Protein AF-A0A6G3XRQ5-F1 (afdb_monomer_lite)

Organism: NCBI:txid2706086

Radius of gyration: 13.32 Å; chains: 1; bounding box: 33×25×36 Å

Structure (mmCIF, N/CA/C/O backbone):
data_AF-A0A6G3XRQ5-F1
#
_entry.id   AF-A0A6G3XRQ5-F1
#
loop_
_atom_site.group_PDB
_atom_site.id
_atom_site.type_symbol
_atom_site.label_atom_id
_atom_site.label_alt_id
_atom_site.label_comp_id
_atom_site.label_asym_id
_atom_site.label_entity_id
_atom_site.label_seq_id
_atom_site.pdbx_PDB_ins_code
_atom_site.Cartn_x
_atom_site.Cartn_y
_atom_site.Cartn_z
_atom_site.occupancy
_atom_site.B_iso_or_equiv
_atom_site.auth_seq_id
_atom_site.auth_comp_id
_atom_site.auth_asym_id
_atom_site.auth_atom_id
_atom_site.pdbx_PDB_model_num
ATOM 1 N N . GLN A 1 1 ? -1.882 10.884 19.641 1.00 61.03 1 GLN A N 1
ATOM 2 C CA . GLN A 1 1 ? -2.680 9.729 19.177 1.00 61.03 1 GLN A CA 1
ATOM 3 C C . GLN A 1 1 ? -2.104 9.287 17.839 1.00 61.03 1 GLN A C 1
ATOM 5 O O . GLN A 1 1 ? -1.809 10.161 17.033 1.00 61.03 1 GLN A O 1
ATOM 10 N N . VAL A 1 2 ? -1.863 7.991 17.625 1.00 79.81 2 VAL A N 1
ATOM 11 C CA . VAL A 1 2 ? -1.306 7.485 16.355 1.00 79.81 2 VAL A CA 1
ATOM 12 C C . VAL A 1 2 ? -2.404 7.543 15.284 1.00 79.81 2 VAL A C 1
ATOM 14 O O . VAL A 1 2 ? -3.556 7.238 15.589 1.00 79.81 2 VAL A O 1
ATOM 17 N N . ALA A 1 3 ? -2.083 7.948 14.051 1.00 88.81 3 ALA A N 1
ATOM 18 C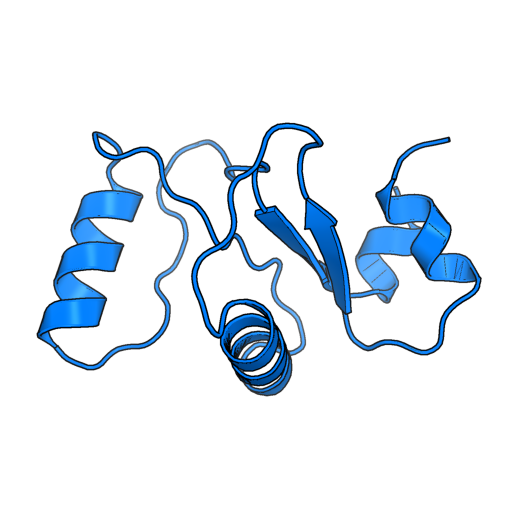 CA . ALA A 1 3 ? -3.072 8.168 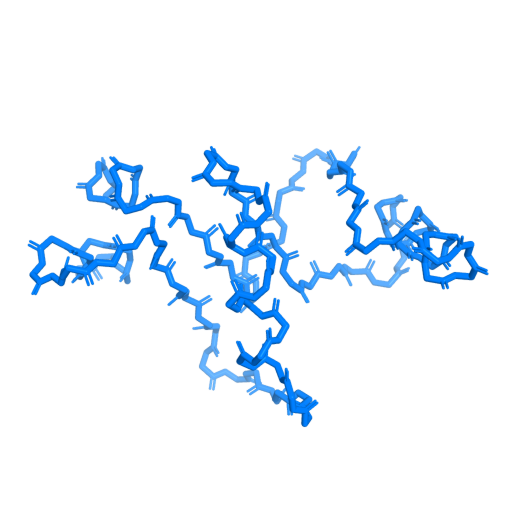12.984 1.00 88.81 3 ALA A CA 1
ATOM 19 C C . ALA A 1 3 ? -3.976 6.945 12.708 1.00 88.81 3 ALA A C 1
ATOM 21 O O . ALA A 1 3 ? -5.151 7.106 12.378 1.00 88.81 3 ALA A O 1
ATOM 22 N N . PHE A 1 4 ? -3.459 5.726 12.904 1.00 91.56 4 PHE A N 1
ATOM 23 C CA . PHE A 1 4 ? -4.210 4.478 12.725 1.00 91.56 4 PHE A CA 1
ATOM 24 C C . PHE A 1 4 ? -5.289 4.231 13.787 1.00 91.56 4 PHE A C 1
ATOM 26 O O . PHE A 1 4 ? -6.349 3.705 13.453 1.00 91.56 4 PHE A O 1
ATOM 33 N N . ALA A 1 5 ? -5.095 4.690 15.027 1.00 88.56 5 ALA A N 1
ATOM 34 C CA . ALA A 1 5 ? -6.064 4.497 16.109 1.00 88.56 5 ALA A CA 1
ATOM 35 C C . ALA A 1 5 ? -7.406 5.213 15.851 1.00 88.56 5 ALA A C 1
ATOM 37 O O . ALA A 1 5 ? -8.421 4.895 16.468 1.00 88.56 5 ALA A O 1
ATOM 38 N N . GLN A 1 6 ? -7.443 6.172 14.918 1.00 89.62 6 GLN A N 1
ATOM 39 C CA . GLN A 1 6 ? -8.680 6.838 14.497 1.00 89.62 6 GLN A CA 1
ATOM 40 C C . GLN A 1 6 ? -9.653 5.905 13.755 1.00 89.62 6 GLN A C 1
ATOM 42 O O . GLN A 1 6 ? -10.820 6.260 13.588 1.00 89.62 6 GLN A O 1
ATOM 47 N N . ALA A 1 7 ? -9.207 4.711 13.350 1.00 90.75 7 ALA A N 1
ATOM 48 C CA . ALA A 1 7 ? -10.065 3.686 12.765 1.00 90.75 7 ALA A CA 1
ATOM 49 C C . ALA A 1 7 ? -11.178 3.219 13.724 1.00 90.75 7 ALA A C 1
ATOM 51 O O . ALA A 1 7 ? -12.250 2.842 13.268 1.00 90.75 7 ALA A O 1
ATOM 52 N N . ALA A 1 8 ? -10.970 3.295 15.048 1.00 87.25 8 ALA A N 1
ATOM 53 C CA . ALA A 1 8 ? -11.903 2.771 16.056 1.00 87.25 8 ALA A CA 1
ATOM 54 C C . ALA A 1 8 ? -13.303 3.420 16.035 1.00 87.25 8 ALA A C 1
ATOM 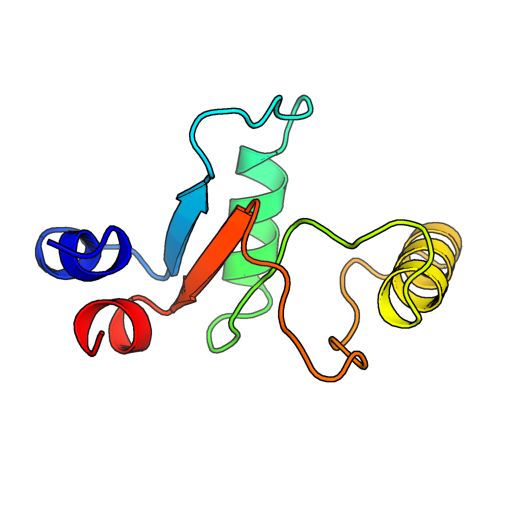56 O O . ALA A 1 8 ? -14.244 2.864 16.592 1.00 87.25 8 ALA A O 1
ATOM 57 N N . GLY A 1 9 ? -13.445 4.592 15.407 1.00 83.31 9 GLY A N 1
ATOM 58 C CA . GLY A 1 9 ? -14.715 5.309 15.264 1.00 83.31 9 GLY A CA 1
ATOM 59 C C . GLY A 1 9 ? -15.341 5.224 13.872 1.00 83.31 9 GLY A C 1
ATOM 60 O O . GLY A 1 9 ? -16.237 6.014 13.575 1.00 83.31 9 GLY A O 1
ATOM 61 N N . ARG A 1 10 ? -14.842 4.351 12.988 1.00 86.88 10 ARG A N 1
ATOM 62 C CA . ARG A 1 10 ? -15.283 4.263 11.592 1.00 86.88 10 ARG A CA 1
ATOM 63 C C . ARG A 1 10 ? -15.668 2.841 11.215 1.00 86.88 10 ARG A C 1
ATOM 65 O O . ARG A 1 10 ? -14.982 1.891 11.571 1.00 86.88 10 ARG A O 1
ATOM 72 N N . ASP A 1 11 ? -16.744 2.722 10.446 1.00 89.94 11 ASP A N 1
ATOM 73 C CA . ASP A 1 11 ? -17.096 1.477 9.770 1.00 89.94 11 ASP A CA 1
ATOM 74 C C . ASP A 1 11 ? -16.367 1.422 8.419 1.00 89.94 11 ASP A C 1
ATOM 76 O O . ASP A 1 11 ? -16.797 2.015 7.428 1.00 89.94 11 ASP A O 1
ATOM 80 N N . SER A 1 12 ? -15.186 0.805 8.408 1.00 91.25 12 SER A N 1
ATOM 81 C CA . SER A 1 12 ? -14.385 0.607 7.200 1.00 91.25 12 SER A CA 1
ATOM 82 C C . SER A 1 12 ? -13.648 -0.729 7.251 1.00 91.25 12 SER A C 1
ATOM 84 O O . SER A 1 12 ? -13.290 -1.211 8.325 1.00 91.25 12 SER A O 1
ATOM 86 N N . THR A 1 13 ? -13.371 -1.329 6.091 1.00 93.12 13 THR A N 1
ATOM 87 C CA . THR A 1 13 ? -12.553 -2.556 6.014 1.00 93.12 13 THR A CA 1
ATOM 88 C C . THR A 1 13 ? -11.073 -2.257 6.232 1.00 93.12 13 THR A C 1
ATOM 90 O O . THR A 1 13 ? -10.362 -3.041 6.857 1.00 93.12 13 THR A O 1
ATOM 93 N N . HIS A 1 14 ? -10.626 -1.099 5.745 1.00 96.19 14 HIS A N 1
ATOM 94 C CA . HIS A 1 14 ? -9.267 -0.601 5.875 1.00 96.19 14 HIS A CA 1
ATOM 95 C C . HIS A 1 14 ? -9.264 0.849 6.350 1.00 96.19 14 HIS A C 1
ATOM 97 O O . HIS A 1 14 ? -10.190 1.618 6.076 1.00 96.19 14 HIS A O 1
ATOM 103 N N . HIS A 1 15 ? -8.179 1.240 7.009 1.00 96.31 15 HIS A N 1
ATOM 104 C CA . HIS A 1 15 ? -7.886 2.624 7.359 1.00 96.31 15 HIS A CA 1
ATOM 105 C C . HIS A 1 15 ? -6.622 3.067 6.626 1.00 96.31 15 HIS A C 1
ATOM 107 O O . HIS A 1 15 ? -5.541 2.530 6.874 1.00 96.31 15 HIS A O 1
ATOM 113 N N . LEU A 1 16 ? -6.777 4.000 5.683 1.00 96.19 16 LEU A N 1
ATOM 114 C CA . LEU A 1 16 ? -5.680 4.612 4.932 1.00 96.19 16 LEU A CA 1
ATOM 115 C C . LEU A 1 16 ? -5.082 5.770 5.736 1.00 96.19 16 LEU A C 1
ATOM 117 O O . LEU A 1 16 ? -5.801 6.675 6.155 1.00 96.19 16 LEU A O 1
ATOM 121 N N . VAL A 1 17 ? -3.761 5.760 5.883 1.00 95.75 17 VAL A N 1
ATOM 122 C CA . VAL A 1 17 ? -2.974 6.893 6.371 1.00 95.75 17 VAL A CA 1
ATOM 123 C C . VAL A 1 17 ? -2.046 7.350 5.253 1.00 95.75 17 VAL A C 1
ATOM 125 O O . VAL A 1 17 ? -1.359 6.532 4.636 1.00 95.75 17 VAL A O 1
ATOM 128 N N . LEU A 1 18 ? -2.046 8.657 5.006 1.00 96.25 18 LEU A N 1
ATOM 129 C CA . LEU A 1 18 ? -1.117 9.347 4.117 1.00 96.25 18 LEU A CA 1
ATOM 130 C C . LEU A 1 18 ? -0.195 10.222 4.968 1.00 96.25 18 LEU A C 1
ATOM 132 O O . LEU A 1 18 ? -0.637 10.771 5.982 1.00 96.25 18 LEU A O 1
ATOM 136 N N . GLN A 1 19 ? 1.063 10.353 4.559 1.00 95.31 19 GLN A N 1
ATOM 137 C CA . GLN A 1 19 ? 1.909 11.434 5.056 1.00 95.31 19 GLN A CA 1
ATOM 138 C C . GLN A 1 19 ? 1.372 12.783 4.554 1.00 95.31 19 GLN A C 1
ATOM 140 O O . GLN A 1 19 ? 0.674 12.860 3.542 1.00 95.31 19 GLN A O 1
ATOM 145 N N . ASP A 1 20 ? 1.623 13.835 5.322 1.00 95.56 20 ASP A N 1
ATOM 146 C CA . ASP A 1 20 ? 1.052 15.169 5.134 1.00 95.56 20 ASP A CA 1
ATOM 147 C C . ASP A 1 20 ? 1.632 15.929 3.934 1.00 95.56 20 ASP A C 1
ATOM 149 O O . ASP A 1 20 ? 1.010 16.871 3.450 1.00 95.56 20 ASP A O 1
ATOM 153 N N . ASP A 1 21 ? 2.781 15.494 3.425 1.00 95.75 21 ASP A N 1
ATOM 154 C CA . ASP A 1 21 ? 3.497 16.073 2.288 1.00 95.75 21 ASP A CA 1
ATOM 155 C C . ASP A 1 21 ? 3.325 15.283 0.977 1.00 95.75 21 ASP A C 1
ATOM 157 O O . ASP A 1 21 ? 4.021 15.534 -0.009 1.00 95.75 21 ASP A O 1
ATOM 161 N N . VAL A 1 22 ? 2.386 14.332 0.938 1.00 94.81 22 VAL A N 1
ATOM 162 C CA . VAL A 1 22 ? 2.150 13.493 -0.241 1.00 94.81 22 VAL A CA 1
ATOM 163 C C . VAL A 1 22 ? 1.329 14.227 -1.291 1.00 94.81 22 VAL A C 1
ATOM 165 O O . VAL A 1 22 ? 0.200 14.651 -1.046 1.00 94.81 22 VAL A O 1
ATOM 168 N N . GLU A 1 23 ? 1.850 14.254 -2.514 1.00 95.38 23 GLU A N 1
ATOM 169 C CA . GLU A 1 23 ? 1.064 14.542 -3.709 1.00 95.38 23 GLU A CA 1
ATOM 170 C C . GLU A 1 23 ? 0.466 13.241 -4.261 1.00 95.38 23 GLU A C 1
ATOM 172 O O . GLU A 1 23 ? 1.169 12.255 -4.501 1.00 95.38 23 GLU A O 1
ATOM 177 N N . VAL A 1 24 ? -0.856 13.215 -4.423 1.00 94.25 24 VAL A N 1
ATOM 178 C CA . VAL A 1 24 ? -1.592 12.018 -4.844 1.00 94.25 24 VAL A CA 1
ATOM 179 C C . VAL A 1 24 ? -1.841 12.028 -6.347 1.00 94.25 24 VAL A C 1
ATOM 181 O O . VAL A 1 24 ? -2.128 13.067 -6.931 1.00 94.25 24 VAL A O 1
ATOM 184 N N . SER A 1 25 ? -1.764 10.853 -6.973 1.00 93.19 25 SER A N 1
ATOM 185 C CA . SER A 1 25 ? -2.150 10.701 -8.378 1.00 93.19 25 SER A CA 1
ATOM 186 C C . SER A 1 25 ? -3.668 10.738 -8.552 1.00 93.19 25 SER A C 1
ATOM 188 O O . SER A 1 25 ? -4.428 10.327 -7.665 1.00 93.19 25 SER A O 1
ATOM 190 N N . ASP A 1 26 ? -4.106 11.174 -9.732 1.00 95.88 26 ASP A N 1
ATOM 191 C CA . ASP A 1 26 ? -5.502 11.049 -10.139 1.00 95.88 26 ASP A CA 1
ATOM 192 C C . ASP A 1 26 ? -5.949 9.581 -10.053 1.00 95.88 26 ASP A C 1
ATOM 194 O O . ASP A 1 26 ? -5.272 8.669 -10.532 1.00 95.88 26 ASP A O 1
ATOM 198 N N . GLY A 1 27 ? -7.100 9.340 -9.422 1.00 94.44 27 GLY A N 1
ATOM 199 C CA . GLY A 1 27 ? -7.651 7.992 -9.257 1.00 94.44 27 GLY A CA 1
ATOM 200 C C . GLY A 1 27 ? -7.033 7.164 -8.124 1.00 94.44 27 GLY A C 1
ATOM 201 O O . GLY A 1 27 ? -7.379 5.987 -7.992 1.00 94.44 27 GLY A O 1
ATOM 202 N N . LEU A 1 28 ? -6.177 7.747 -7.267 1.00 93.69 28 LEU A N 1
ATOM 203 C CA . LEU A 1 28 ? -5.615 7.043 -6.105 1.00 93.69 28 LEU A CA 1
ATOM 204 C C . LEU A 1 28 ? -6.706 6.362 -5.265 1.00 93.69 28 LEU A C 1
ATOM 206 O O . LEU A 1 28 ? -6.569 5.191 -4.920 1.00 93.69 28 LEU A O 1
ATOM 210 N N . LEU A 1 29 ? -7.793 7.072 -4.948 1.00 94.56 29 LEU A N 1
ATOM 211 C CA . LEU A 1 29 ? -8.855 6.540 -4.087 1.00 94.56 29 LEU A CA 1
ATOM 212 C C . LEU A 1 29 ? -9.568 5.332 -4.709 1.00 94.56 29 LEU A C 1
ATOM 214 O O . LEU A 1 29 ? -9.802 4.348 -4.009 1.00 94.56 29 LEU A O 1
ATOM 218 N N . ASP A 1 30 ? -9.830 5.352 -6.016 1.00 95.81 30 ASP A N 1
ATOM 219 C CA . ASP A 1 30 ? -10.413 4.207 -6.728 1.00 95.81 30 ASP A CA 1
ATOM 220 C C . ASP A 1 30 ? -9.457 3.006 -6.709 1.00 95.81 30 ASP A C 1
ATOM 222 O O . ASP A 1 30 ? -9.872 1.850 -6.576 1.00 95.81 30 ASP A O 1
ATOM 226 N N . GLY A 1 31 ? -8.151 3.272 -6.832 1.00 95.19 31 GLY A N 1
ATOM 227 C CA . GLY A 1 31 ? -7.093 2.276 -6.684 1.00 95.19 31 GLY A CA 1
ATOM 228 C C . GLY A 1 31 ? -7.082 1.644 -5.292 1.00 95.19 31 GLY A C 1
ATOM 229 O O . GLY A 1 31 ? -7.107 0.418 -5.179 1.00 95.19 31 GLY A O 1
ATOM 230 N N . VAL A 1 32 ? -7.118 2.472 -4.245 1.00 96.19 32 VAL A N 1
ATOM 231 C CA . VAL A 1 32 ? -7.175 2.057 -2.833 1.00 96.19 32 VAL A CA 1
ATOM 232 C C . VAL A 1 32 ? -8.403 1.189 -2.569 1.00 96.19 32 VAL A C 1
ATOM 234 O O . VAL A 1 32 ? -8.277 0.100 -2.016 1.00 96.19 32 VAL A O 1
ATOM 237 N N . GLN A 1 33 ? -9.589 1.631 -2.998 1.00 95.31 33 GLN A N 1
ATOM 238 C CA . GLN A 1 33 ? -10.836 0.887 -2.803 1.00 95.31 33 GLN A CA 1
ATOM 239 C C . GLN A 1 33 ? -10.795 -0.480 -3.491 1.00 95.31 33 GLN A C 1
ATOM 241 O O . GLN A 1 33 ? -11.153 -1.492 -2.886 1.00 95.31 33 GLN A O 1
ATOM 246 N N . ARG A 1 34 ? -10.305 -0.531 -4.736 1.00 95.75 34 ARG A N 1
ATOM 247 C CA . ARG A 1 34 ? -10.155 -1.788 -5.477 1.00 95.75 34 ARG A CA 1
ATOM 248 C C . ARG A 1 34 ? -9.162 -2.726 -4.793 1.00 95.75 34 ARG A C 1
ATOM 250 O O . ARG A 1 34 ? -9.466 -3.903 -4.623 1.00 95.75 34 ARG A O 1
ATOM 257 N N . ALA A 1 35 ? -8.001 -2.217 -4.384 1.00 95.94 35 ALA A N 1
ATOM 258 C CA . ALA A 1 35 ? -6.974 -3.014 -3.721 1.00 95.94 35 ALA A CA 1
ATOM 259 C C . ALA A 1 35 ? -7.474 -3.580 -2.383 1.00 95.94 35 ALA A C 1
ATOM 261 O O . ALA A 1 35 ? -7.325 -4.775 -2.141 1.00 95.94 35 ALA A O 1
ATOM 262 N N . ALA A 1 36 ? -8.140 -2.758 -1.567 1.00 95.69 36 ALA A N 1
ATOM 263 C CA . ALA A 1 36 ? -8.747 -3.175 -0.304 1.00 95.69 36 ALA A CA 1
ATOM 264 C C . ALA A 1 36 ? -9.851 -4.232 -0.491 1.00 95.69 36 ALA A C 1
ATOM 266 O O . ALA A 1 36 ? -10.011 -5.109 0.355 1.00 95.69 36 ALA A O 1
ATOM 267 N N . GLY A 1 37 ? -10.602 -4.172 -1.597 1.00 95.50 37 GLY A N 1
ATOM 268 C CA . GLY A 1 37 ? -11.611 -5.179 -1.939 1.00 95.50 37 GLY A CA 1
ATOM 269 C C . GLY A 1 37 ? -11.028 -6.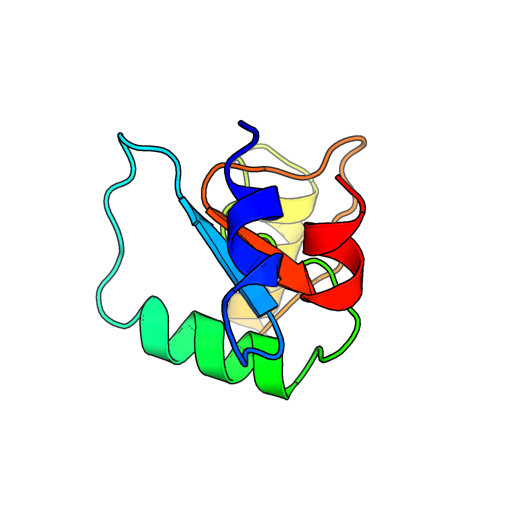523 -2.389 1.00 95.50 37 GLY A C 1
ATOM 270 O O . GLY A 1 37 ? -11.650 -7.559 -2.174 1.00 95.50 37 GLY A O 1
ATOM 271 N N . VAL A 1 38 ? -9.835 -6.525 -2.995 1.00 95.94 38 VAL A N 1
ATOM 272 C CA . VAL A 1 38 ? -9.145 -7.750 -3.445 1.00 95.94 38 VAL A CA 1
ATOM 273 C C . VAL A 1 38 ? -8.305 -8.372 -2.325 1.00 95.94 38 VAL A C 1
ATOM 275 O O . VAL A 1 38 ? -8.244 -9.593 -2.196 1.00 95.94 38 VAL A O 1
ATOM 278 N N . HIS A 1 39 ? -7.662 -7.547 -1.501 1.00 95.56 39 HIS A N 1
ATOM 279 C CA . HIS A 1 39 ? -6.702 -7.966 -0.482 1.00 95.56 39 HIS A CA 1
ATOM 280 C C . HIS A 1 39 ? -7.220 -7.660 0.926 1.00 95.56 39 HIS A C 1
ATOM 282 O O . HIS A 1 39 ? -6.615 -6.898 1.675 1.00 95.56 39 HIS A O 1
ATOM 288 N N . VAL A 1 40 ? -8.349 -8.276 1.274 1.00 94.38 40 VAL A N 1
ATOM 289 C CA . VAL A 1 40 ? -9.165 -7.918 2.447 1.00 94.38 40 VAL A CA 1
ATOM 290 C C . VAL A 1 40 ? -8.447 -8.001 3.803 1.00 94.38 40 VAL A C 1
ATOM 292 O O . VAL A 1 40 ? -8.804 -7.262 4.717 1.00 94.38 40 VAL A O 1
ATOM 295 N N . ASP A 1 41 ? -7.422 -8.849 3.922 1.00 94.62 41 ASP A N 1
ATOM 296 C CA . ASP A 1 41 ? -6.686 -9.091 5.173 1.00 94.62 41 ASP A CA 1
ATOM 297 C C . ASP A 1 41 ? -5.245 -8.548 5.154 1.00 94.62 41 ASP A C 1
ATOM 299 O O . ASP A 1 41 ? -4.476 -8.773 6.094 1.00 94.62 41 ASP A O 1
ATOM 303 N N . ALA A 1 42 ? -4.836 -7.861 4.083 1.00 95.81 42 ALA A N 1
ATOM 304 C CA . ALA A 1 42 ? -3.453 -7.436 3.899 1.00 95.81 42 ALA A CA 1
ATOM 305 C C . ALA A 1 42 ? -3.231 -5.974 4.303 1.00 95.81 42 ALA A C 1
ATOM 307 O O . ALA A 1 42 ? -4.053 -5.098 4.058 1.00 95.81 42 ALA A O 1
ATOM 308 N N . ALA A 1 43 ? -2.051 -5.683 4.851 1.00 96.19 43 ALA A N 1
ATOM 309 C CA . ALA A 1 43 ? -1.536 -4.319 4.848 1.00 96.19 43 ALA A CA 1
ATOM 310 C C . ALA A 1 43 ? -1.115 -3.940 3.418 1.00 96.19 43 ALA A C 1
ATOM 312 O O . ALA A 1 43 ? -0.373 -4.685 2.773 1.00 96.19 43 ALA A O 1
ATOM 313 N N . LEU A 1 44 ? -1.567 -2.784 2.933 1.00 97.19 44 LEU A N 1
ATOM 314 C CA . LEU A 1 44 ? -1.371 -2.339 1.553 1.00 97.19 44 LEU A CA 1
ATOM 315 C C . LEU A 1 44 ? -0.577 -1.038 1.523 1.00 97.19 44 LEU A C 1
ATOM 317 O O . LEU A 1 44 ? -1.062 -0.001 1.973 1.00 97.19 44 LEU A O 1
ATOM 321 N N . SER A 1 45 ? 0.637 -1.097 0.982 1.00 96.88 45 SER A N 1
ATOM 322 C CA . SER A 1 45 ? 1.455 0.087 0.720 1.00 96.88 45 SER A CA 1
ATOM 323 C C . SER A 1 45 ? 1.260 0.536 -0.727 1.00 96.88 45 SER A C 1
ATOM 325 O O . SER A 1 45 ? 1.437 -0.261 -1.648 1.00 96.88 45 SER A O 1
ATOM 327 N N . TYR A 1 46 ? 0.907 1.807 -0.927 1.00 96.56 46 TYR A N 1
ATOM 328 C CA . TYR A 1 46 ? 0.687 2.412 -2.252 1.00 96.56 46 TYR A CA 1
ATOM 329 C C . TYR A 1 46 ? 1.903 3.199 -2.747 1.00 96.56 46 TYR A C 1
ATOM 331 O O . TYR A 1 46 ? 1.829 3.928 -3.731 1.00 96.56 46 TYR A O 1
ATOM 339 N N . PHE A 1 47 ? 3.030 3.054 -2.054 1.00 95.75 47 PHE A N 1
ATOM 340 C CA . PHE A 1 47 ? 4.289 3.685 -2.392 1.00 95.75 47 PHE A CA 1
ATOM 341 C C . PHE A 1 47 ? 5.415 2.661 -2.302 1.00 95.75 47 PHE A C 1
ATOM 343 O O . PHE A 1 47 ? 5.455 1.821 -1.405 1.00 95.75 47 PHE A O 1
ATOM 350 N N . VAL A 1 48 ? 6.377 2.767 -3.210 1.00 95.56 48 VAL A N 1
ATOM 351 C CA . VAL A 1 48 ? 7.635 2.029 -3.148 1.00 95.56 48 VAL A CA 1
ATOM 352 C C . VAL A 1 48 ? 8.767 2.993 -3.458 1.00 95.56 48 VAL A C 1
ATOM 354 O O . VAL A 1 48 ? 8.677 3.783 -4.394 1.00 95.56 48 VAL A O 1
ATOM 357 N N . GLU A 1 49 ? 9.852 2.914 -2.690 1.00 95.44 49 GLU A N 1
ATOM 358 C CA . GLU A 1 49 ? 11.063 3.666 -3.015 1.00 95.44 49 GLU A CA 1
ATOM 359 C C . GLU A 1 49 ? 11.636 3.133 -4.340 1.00 95.44 49 GLU A C 1
ATOM 361 O O . GLU A 1 49 ? 11.719 1.915 -4.539 1.00 95.44 49 GLU A O 1
ATOM 366 N N . TRP A 1 50 ? 11.989 4.041 -5.252 1.00 95.25 50 TRP A N 1
ATOM 367 C CA . TRP A 1 50 ? 12.323 3.754 -6.648 1.00 95.25 50 TRP A CA 1
ATOM 368 C C . TRP A 1 50 ? 13.450 2.727 -6.833 1.00 95.25 50 TRP A C 1
ATOM 370 O O . TRP A 1 50 ? 13.349 1.853 -7.709 1.00 95.25 50 TRP A O 1
ATOM 380 N N . GLY A 1 51 ? 14.505 2.836 -6.022 1.00 96.12 51 GLY A N 1
ATOM 381 C CA . GLY A 1 51 ? 15.679 1.963 -6.020 1.00 96.12 51 GLY A CA 1
ATOM 382 C C . GLY A 1 51 ? 15.475 0.625 -5.305 1.00 96.12 51 GLY A C 1
ATOM 383 O O . GLY A 1 51 ? 16.353 -0.237 -5.340 1.00 96.12 51 GLY A O 1
ATOM 384 N N . SER A 1 52 ? 14.323 0.416 -4.671 1.00 96.56 52 SER A N 1
ATOM 385 C CA . SER A 1 52 ? 14.086 -0.760 -3.844 1.00 96.56 52 SER A CA 1
ATOM 386 C C . SER A 1 52 ? 13.801 -2.036 -4.647 1.00 96.56 52 SER A C 1
ATOM 388 O O . SER A 1 52 ? 13.345 -2.009 -5.795 1.00 96.56 52 SER A O 1
ATOM 390 N N . ARG A 1 53 ? 14.006 -3.202 -4.016 1.00 96.56 53 ARG A N 1
ATOM 391 C CA . ARG A 1 53 ? 13.729 -4.507 -4.644 1.00 96.56 53 ARG A CA 1
ATOM 3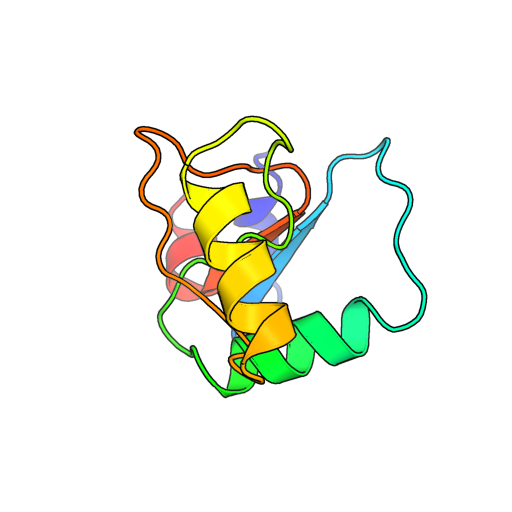92 C C . ARG A 1 53 ? 12.242 -4.668 -4.956 1.00 96.56 53 ARG A C 1
ATOM 394 O O . ARG A 1 53 ? 11.888 -5.158 -6.026 1.00 96.56 53 ARG A O 1
ATOM 401 N N . THR A 1 54 ? 11.374 -4.208 -4.054 1.00 97.25 54 THR A N 1
ATOM 402 C CA . THR A 1 54 ? 9.922 -4.195 -4.283 1.00 97.25 54 THR A CA 1
ATOM 403 C C . THR A 1 54 ? 9.544 -3.323 -5.484 1.00 97.25 54 THR A C 1
ATOM 405 O O . THR A 1 54 ? 8.671 -3.719 -6.247 1.00 97.25 54 THR A O 1
ATOM 408 N N . ALA A 1 55 ? 10.221 -2.193 -5.730 1.00 97.06 55 ALA A N 1
ATOM 409 C CA . ALA A 1 55 ? 9.923 -1.350 -6.893 1.00 97.06 55 ALA A CA 1
ATOM 410 C C . ALA A 1 55 ? 10.251 -2.027 -8.230 1.00 97.06 55 ALA A C 1
ATOM 412 O O . ALA A 1 55 ? 9.534 -1.833 -9.211 1.00 97.06 55 ALA A O 1
ATOM 413 N N . VAL A 1 56 ? 11.289 -2.870 -8.277 1.00 97.56 56 VAL A N 1
ATOM 414 C CA . VAL A 1 56 ? 11.557 -3.710 -9.456 1.00 97.56 56 VAL A CA 1
ATOM 415 C C . VAL A 1 56 ? 10.376 -4.646 -9.717 1.00 97.56 56 VAL A C 1
ATOM 417 O O . VAL A 1 56 ? 9.883 -4.686 -10.842 1.00 97.56 56 VAL A O 1
ATOM 420 N N . LEU A 1 57 ? 9.879 -5.342 -8.688 1.00 97.38 57 LEU A N 1
ATOM 421 C CA . LEU A 1 57 ? 8.709 -6.215 -8.822 1.00 97.38 57 LEU A CA 1
ATOM 422 C C . LEU A 1 57 ? 7.443 -5.444 -9.210 1.00 97.38 57 LEU A C 1
ATOM 424 O O . LEU A 1 57 ? 6.709 -5.899 -10.079 1.00 97.38 57 LEU A O 1
ATOM 428 N N . ALA A 1 58 ? 7.207 -4.274 -8.615 1.00 96.25 58 ALA A N 1
ATOM 429 C CA . ALA A 1 58 ? 6.036 -3.450 -8.904 1.00 96.25 58 ALA A CA 1
ATOM 430 C C . ALA A 1 58 ? 6.008 -2.991 -10.371 1.00 96.25 58 ALA A C 1
ATOM 432 O O . ALA A 1 58 ? 4.970 -3.070 -11.024 1.00 96.25 58 ALA A O 1
ATOM 433 N N . ARG A 1 59 ? 7.159 -2.583 -10.927 1.00 96.88 59 ARG A N 1
ATOM 434 C CA . ARG A 1 59 ? 7.273 -2.237 -12.354 1.00 96.88 59 ARG A CA 1
ATOM 435 C C . ARG A 1 59 ? 7.013 -3.441 -13.257 1.00 96.88 59 ARG A C 1
ATOM 437 O O . ARG A 1 59 ? 6.306 -3.307 -14.251 1.00 96.88 59 ARG A O 1
ATOM 444 N N . TRP A 1 60 ? 7.537 -4.616 -12.905 1.00 97.75 60 TRP A N 1
ATOM 445 C CA . TRP A 1 60 ? 7.240 -5.850 -13.637 1.00 97.75 60 TRP A CA 1
ATOM 446 C C . TRP A 1 60 ? 5.757 -6.210 -13.594 1.00 97.75 60 TRP A C 1
ATOM 448 O O . TRP A 1 60 ? 5.198 -6.550 -14.628 1.00 97.75 60 TRP A O 1
ATOM 458 N N . ALA A 1 61 ? 5.119 -6.096 -12.431 1.00 96.62 61 ALA A N 1
ATOM 459 C CA . ALA A 1 61 ? 3.693 -6.346 -12.274 1.00 96.62 61 ALA A CA 1
ATOM 460 C C . ALA A 1 61 ? 2.850 -5.401 -13.140 1.00 96.62 61 ALA A C 1
ATOM 462 O O . ALA A 1 61 ? 1.983 -5.863 -13.876 1.00 96.62 61 ALA A O 1
ATOM 463 N N . ALA A 1 62 ? 3.177 -4.106 -13.153 1.00 93.94 62 ALA A N 1
ATOM 464 C CA . ALA A 1 62 ? 2.516 -3.143 -14.029 1.00 93.94 62 ALA A CA 1
ATOM 465 C C . ALA A 1 62 ? 2.660 -3.512 -15.519 1.00 93.94 62 ALA A C 1
ATOM 467 O O . ALA A 1 62 ? 1.682 -3.459 -16.261 1.00 93.94 62 ALA A O 1
ATOM 468 N N . LEU A 1 63 ? 3.853 -3.941 -15.951 1.00 97.56 63 LEU A N 1
ATOM 469 C CA . LEU A 1 63 ? 4.108 -4.374 -17.333 1.00 97.56 63 LEU A CA 1
ATOM 470 C C . LEU A 1 63 ? 3.355 -5.657 -17.719 1.00 97.56 63 LEU A C 1
ATOM 472 O O . LEU A 1 63 ? 3.047 -5.846 -18.893 1.00 97.56 63 LEU A O 1
ATOM 476 N N . THR A 1 64 ? 3.070 -6.541 -16.760 1.00 97.62 64 THR A N 1
ATOM 477 C CA . THR A 1 64 ? 2.403 -7.833 -16.997 1.00 97.62 64 THR A CA 1
ATOM 478 C C . THR A 1 64 ? 0.917 -7.839 -16.636 1.00 97.62 64 THR A C 1
ATOM 480 O O . THR A 1 64 ? 0.268 -8.878 -16.748 1.00 97.62 64 THR A O 1
ATOM 483 N N . GLY A 1 65 ? 0.356 -6.697 -16.229 1.00 95.19 65 GLY A N 1
ATOM 484 C CA . GLY A 1 65 ? -1.058 -6.567 -15.864 1.00 95.19 65 GLY A CA 1
ATOM 485 C C . GLY A 1 65 ? -1.411 -7.110 -14.475 1.00 95.19 65 GLY A C 1
ATOM 486 O O . GLY A 1 65 ? -2.583 -7.346 -14.189 1.00 95.19 65 GLY A O 1
ATOM 487 N N . VAL A 1 66 ? -0.422 -7.306 -13.603 1.00 95.12 66 VAL A N 1
ATOM 488 C CA . VAL A 1 66 ? -0.620 -7.669 -12.196 1.00 95.12 66 VAL A CA 1
ATOM 489 C C . VAL A 1 66 ? -0.746 -6.395 -11.353 1.00 95.12 66 VAL A C 1
ATOM 491 O O . VAL A 1 66 ? 0.076 -5.488 -11.445 1.00 95.12 66 VAL A O 1
ATOM 494 N N . SER A 1 67 ? -1.772 -6.319 -10.502 1.00 90.88 67 SER A N 1
ATOM 495 C CA . SER A 1 67 ? -2.125 -5.095 -9.763 1.00 90.88 67 SER A CA 1
ATOM 496 C C . SER A 1 67 ? -1.444 -4.931 -8.400 1.00 90.88 67 SER A C 1
ATOM 498 O O . SER A 1 67 ? -1.566 -3.872 -7.791 1.00 90.88 67 SER A O 1
ATOM 500 N N . ALA A 1 68 ? -0.764 -5.963 -7.893 1.00 94.81 68 ALA A N 1
ATOM 501 C CA . ALA A 1 68 ? -0.082 -5.931 -6.602 1.00 94.81 68 ALA A CA 1
ATOM 502 C C . ALA A 1 68 ? 1.056 -6.957 -6.538 1.00 94.81 68 ALA A C 1
ATOM 504 O O . 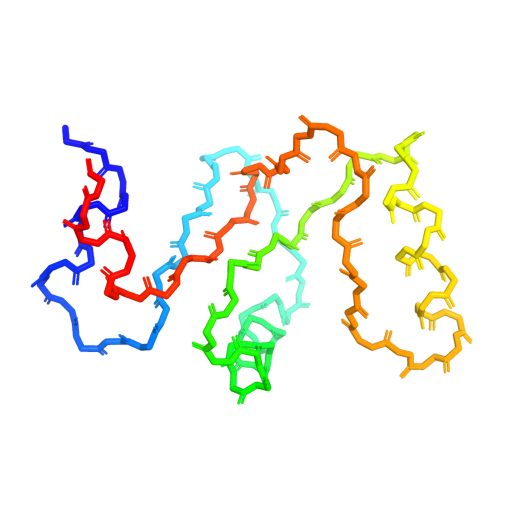ALA A 1 68 ? 1.018 -7.998 -7.194 1.00 94.81 68 ALA A O 1
ATOM 505 N N . VAL A 1 69 ? 2.059 -6.679 -5.706 1.00 96.62 69 VAL A N 1
ATOM 506 C CA . VAL A 1 69 ? 3.182 -7.584 -5.427 1.00 96.62 69 VAL A CA 1
ATOM 507 C C . VAL A 1 69 ? 3.449 -7.638 -3.926 1.00 96.62 69 VAL A C 1
ATOM 509 O O . VAL A 1 69 ? 3.169 -6.663 -3.225 1.00 96.62 69 VAL A O 1
ATOM 512 N N . PRO A 1 70 ? 4.017 -8.739 -3.407 1.00 96.44 70 PRO A N 1
ATOM 513 C CA . PRO A 1 70 ? 4.485 -8.767 -2.030 1.00 96.44 70 PRO A CA 1
ATOM 514 C C . PRO A 1 70 ? 5.621 -7.759 -1.816 1.00 96.44 70 PRO A C 1
ATOM 516 O O . PRO A 1 70 ? 6.486 -7.566 -2.676 1.00 96.44 70 PRO A O 1
ATOM 519 N N . VAL A 1 71 ? 5.657 -7.157 -0.628 1.00 96.19 71 VAL A N 1
ATOM 520 C CA . VAL A 1 71 ? 6.800 -6.354 -0.183 1.00 96.19 71 VAL A CA 1
ATOM 521 C C . VAL A 1 71 ? 7.945 -7.301 0.170 1.00 96.19 71 VAL A C 1
ATOM 523 O O . VAL A 1 71 ? 7.808 -8.144 1.051 1.00 96.19 71 VAL A O 1
ATOM 526 N N . ILE A 1 72 ? 9.080 -7.160 -0.516 1.00 96.88 72 ILE A N 1
ATOM 527 C CA . ILE A 1 72 ? 10.268 -8.015 -0.320 1.00 96.88 72 ILE A CA 1
ATOM 528 C C . ILE A 1 72 ? 11.461 -7.269 0.292 1.00 96.88 72 ILE A C 1
ATOM 530 O O . ILE A 1 72 ? 12.544 -7.834 0.455 1.00 96.88 72 ILE A O 1
ATOM 534 N N . ASN A 1 73 ? 11.285 -5.986 0.597 1.00 94.69 73 ASN A N 1
ATOM 535 C CA . ASN A 1 73 ? 12.258 -5.198 1.343 1.00 94.69 73 ASN A CA 1
ATOM 536 C C . ASN A 1 73 ? 12.148 -5.527 2.845 1.00 94.69 73 ASN A C 1
ATOM 538 O O . ASN A 1 73 ? 11.067 -5.894 3.303 1.00 94.69 73 ASN A O 1
ATOM 542 N N . PRO A 1 74 ? 13.210 -5.319 3.645 1.00 93.75 74 PRO A N 1
ATOM 543 C CA . PRO A 1 74 ? 13.170 -5.510 5.101 1.00 93.75 74 PRO A CA 1
ATOM 544 C C . PRO A 1 74 ? 12.382 -4.409 5.842 1.00 93.75 74 PRO A C 1
ATOM 546 O O . PRO A 1 74 ? 12.565 -4.209 7.038 1.00 93.75 74 PRO A O 1
ATOM 549 N N . TYR A 1 75 ? 11.538 -3.660 5.131 1.00 92.56 75 TYR A N 1
ATOM 550 C CA . TYR A 1 75 ? 10.678 -2.612 5.661 1.00 92.56 75 TYR A CA 1
ATOM 551 C C . TYR A 1 75 ? 9.426 -2.477 4.785 1.00 92.56 75 TYR A C 1
ATOM 553 O O . TYR A 1 75 ? 9.450 -2.803 3.594 1.00 92.56 75 TYR A O 1
ATOM 561 N N . VAL A 1 76 ? 8.348 -1.952 5.370 1.00 92.75 76 VAL A N 1
ATOM 562 C CA . VAL A 1 76 ? 7.128 -1.566 4.649 1.00 92.75 76 VAL A CA 1
ATOM 563 C C . VAL A 1 76 ? 7.118 -0.044 4.506 1.00 92.75 76 VAL A C 1
ATOM 565 O O . VAL A 1 76 ? 7.199 0.642 5.524 1.00 92.75 76 VAL A O 1
ATOM 568 N N . PRO A 1 77 ? 7.036 0.513 3.285 1.00 91.94 77 PRO A N 1
ATOM 569 C CA . PRO A 1 77 ? 6.913 1.954 3.108 1.00 91.94 77 PRO A CA 1
ATOM 570 C C . PRO A 1 77 ? 5.576 2.468 3.660 1.00 91.94 77 PRO A C 1
ATOM 572 O O . PRO A 1 77 ? 4.521 1.893 3.382 1.00 91.94 77 PRO A O 1
ATOM 575 N N . THR A 1 78 ? 5.617 3.563 4.420 1.00 94.56 78 THR A N 1
ATOM 576 C CA . THR A 1 78 ? 4.453 4.110 5.144 1.00 94.56 78 THR A CA 1
ATOM 577 C C . THR A 1 78 ? 3.965 5.459 4.610 1.00 94.56 78 THR A C 1
ATOM 579 O O . THR A 1 78 ? 3.142 6.092 5.262 1.00 94.56 78 THR A O 1
ATOM 582 N N . VAL A 1 79 ? 4.460 5.901 3.447 1.00 95.75 79 VAL A N 1
ATOM 583 C CA . VAL A 1 79 ? 4.055 7.164 2.793 1.00 95.75 79 VAL A CA 1
ATOM 584 C C . VAL A 1 79 ? 2.548 7.182 2.524 1.00 95.75 79 VAL A C 1
ATOM 586 O O . VAL A 1 79 ? 1.859 8.154 2.818 1.00 95.75 79 VAL A O 1
ATOM 589 N N . ALA A 1 80 ? 2.035 6.062 2.018 1.00 96.50 80 ALA A N 1
ATOM 590 C CA . ALA A 1 80 ? 0.618 5.794 1.848 1.00 96.50 80 ALA A CA 1
ATOM 591 C C . ALA A 1 80 ? 0.367 4.328 2.213 1.00 96.50 80 ALA A C 1
ATOM 593 O O . ALA A 1 80 ? 0.791 3.426 1.486 1.00 96.50 80 ALA A O 1
ATOM 594 N N . LEU A 1 81 ? -0.275 4.089 3.358 1.00 96.88 81 LEU A N 1
ATOM 595 C CA . LEU A 1 81 ? -0.465 2.751 3.919 1.00 96.88 81 LEU A CA 1
ATOM 596 C C . LEU A 1 81 ? -1.904 2.561 4.390 1.00 96.88 81 LEU A C 1
ATOM 598 O O . LEU A 1 81 ? -2.396 3.300 5.242 1.00 96.88 81 LEU A O 1
ATOM 602 N N . SER A 1 82 ? -2.556 1.523 3.876 1.00 97.12 82 SER A N 1
ATOM 603 C CA . SER A 1 82 ? -3.800 1.002 4.433 1.00 97.12 82 SER A CA 1
ATOM 604 C C . SER A 1 82 ? -3.513 -0.199 5.319 1.00 97.12 82 SER A C 1
ATOM 606 O O . SER A 1 82 ? -2.833 -1.135 4.903 1.00 97.12 82 SER A O 1
ATOM 608 N N . LEU A 1 83 ? -4.082 -0.202 6.521 1.00 96.88 83 LEU A N 1
ATOM 609 C CA . LEU A 1 83 ? -4.156 -1.392 7.368 1.00 96.88 83 LEU A CA 1
ATOM 610 C C . LEU A 1 83 ? -5.604 -1.881 7.432 1.00 96.88 83 LEU A C 1
ATOM 612 O O . LEU A 1 83 ? -6.499 -1.032 7.469 1.00 96.88 83 LEU A O 1
ATOM 616 N N . PRO A 1 84 ? -5.854 -3.201 7.516 1.00 96.25 84 PRO A N 1
ATOM 617 C CA . PRO A 1 84 ? -7.168 -3.709 7.891 1.00 96.25 84 PRO A CA 1
ATOM 618 C C . PRO A 1 84 ? -7.609 -3.064 9.207 1.00 96.25 84 PRO A C 1
ATOM 620 O O . PRO A 1 84 ? -6.804 -2.953 10.136 1.00 96.25 84 PRO A O 1
ATOM 623 N N . SER A 1 85 ? -8.866 -2.638 9.325 1.00 94.31 85 SER A N 1
ATOM 624 C CA . SER A 1 85 ? -9.320 -1.843 10.480 1.00 94.31 85 SER A CA 1
ATOM 625 C C . SER A 1 85 ? -9.118 -2.569 11.812 1.00 94.31 85 SER A C 1
ATOM 627 O O . SER A 1 85 ? -8.690 -1.966 12.795 1.00 94.31 85 SER A O 1
ATOM 629 N N . ALA A 1 86 ? -9.294 -3.893 11.830 1.00 92.25 86 ALA A N 1
ATOM 630 C CA . ALA A 1 86 ? -9.011 -4.721 13.003 1.00 92.25 86 ALA A CA 1
ATOM 631 C C . ALA A 1 86 ? -7.528 -4.707 13.428 1.00 92.25 86 ALA A C 1
ATOM 633 O O . ALA A 1 86 ? -7.209 -4.947 14.593 1.00 92.25 86 ALA A O 1
ATOM 634 N N . LEU A 1 87 ? -6.597 -4.472 12.498 1.00 93.12 87 LEU A N 1
ATOM 635 C CA . LEU A 1 87 ? -5.181 -4.263 12.801 1.00 93.12 87 LEU A CA 1
ATOM 636 C C . LEU A 1 87 ? -4.906 -2.807 13.194 1.00 93.12 87 LEU A C 1
ATOM 638 O O . LEU A 1 87 ? -4.193 -2.581 14.165 1.00 93.12 87 LEU A O 1
ATOM 642 N N . ALA A 1 88 ? -5.505 -1.842 12.493 1.00 92.69 88 ALA A N 1
ATOM 643 C CA . ALA A 1 88 ? -5.317 -0.414 12.748 1.00 92.69 88 ALA A CA 1
ATOM 644 C C . ALA A 1 88 ? -5.687 -0.002 14.185 1.00 92.69 88 ALA A C 1
ATOM 646 O O . ALA A 1 88 ? -4.973 0.785 14.795 1.00 92.69 88 ALA A O 1
ATOM 647 N N . VAL A 1 89 ? -6.764 -0.568 14.743 1.00 91.31 89 VAL A N 1
ATOM 648 C CA . VAL A 1 89 ? -7.250 -0.272 16.108 1.00 91.31 89 VAL A CA 1
ATOM 649 C C . VAL A 1 89 ? -6.348 -0.849 17.211 1.00 91.31 89 VAL A C 1
ATOM 651 O O . VAL A 1 89 ? -6.430 -0.422 18.359 1.00 91.31 89 VAL A O 1
ATOM 654 N N . ARG A 1 90 ? -5.486 -1.824 16.893 1.00 86.88 90 ARG A N 1
ATOM 655 C CA . ARG A 1 90 ? -4.569 -2.448 17.865 1.00 86.88 90 ARG A CA 1
ATOM 656 C C . ARG A 1 90 ? -3.260 -1.675 18.069 1.00 86.88 90 ARG A C 1
ATOM 658 O O . ARG A 1 90 ? -2.485 -2.069 18.939 1.00 86.88 90 ARG A O 1
ATOM 665 N N . LEU A 1 91 ? -3.005 -0.646 17.257 1.00 77.44 91 LEU A N 1
ATOM 666 C CA . LEU A 1 91 ? -1.813 0.211 17.299 1.00 77.44 91 LEU A CA 1
ATOM 667 C C . LEU A 1 91 ? -2.076 1.492 18.098 1.00 77.44 91 LEU A C 1
ATOM 669 O O . LEU A 1 91 ? -1.157 1.905 18.838 1.00 77.44 91 LEU A O 1
#

pLDDT: mean 93.85, std 5.0, range [61.03, 97.75]

Sequence (91 aa):
QVAFAQAAGRDSTHHLVLQDDVEVSDGLLDGVQRAAGVHVDAALSYFVEWGSRTAVLARWAALTGVSAVPVINPYVPTVALSLPSALAVRL

Secondary structure (DSSP, 8-state):
--GGGGGGGS--SEEEEE-TTPPPPTTHHHHHHHHHHHSTTS-EE----TTSHHHHHHHHHHHHT-------SSS---SEEEEEHHHHTT-

Foldseek 3Di:
DDQLLVLVPDDDQKDKDADPPDDDDPCVVVLVVVCCVVCSQDKDDPDDDCPDPLNVVCVVCVVVVHSDDDDPDPDGDRNIIIHGSVVSNVD